Protein AF-A0A8S2TS00-F1 (afdb_monomer)

Mean predicted aligned error: 7.52 Å

Solvent-accessible surface area (backbone atoms only — not comparable to full-atom values): 4309 Å² total; per-residue (Å²): 134,84,80,76,77,76,81,70,71,74,61,88,80,50,76,60,44,67,67,48,71,44,54,38,87,48,48,76,49,79,56,91,79,26,41,37,42,38,35,11,23,32,69,91,7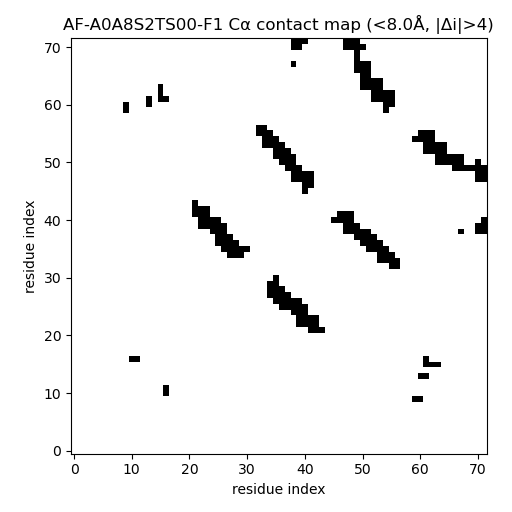5,66,47,62,24,31,50,27,36,35,35,38,66,91,76,61,42,67,41,81,52,79,60,51,99,58,60,70

InterPro domains:
  IPR006652 Kelch repeat type 1 [PF01344] (26-68)
  IPR015915 Kelch-type beta-propeller [SSF117281] (26-72)

Foldseek 3Di:
DDDPPPPPLLQDDAPVSVVCVQFPPWDWDDDDQKIKTAWGAGNVPRHIFQWIWIQHPVVSDIDTDDGHPDGD

Secondary structure (DSSP, 8-state):
---------S-SS-HHHHHHTTEES-EEEEETTEEEEE--EETTT--B---EEEEETTTTEEEE-PPPSS--

Sequence (72 aa):
MAHQEERVCPMLLSATFYFMRDLVDYRAISFQNSIYIMGGRYASTGRLSCGVFKYDAEVDFWRTCDSMKAPR

Radius of gyration: 13.8 Å; Cα contacts (8 Å, |Δi|>4): 122; chains: 1; bounding box: 29×38×36 Å

Structure (mmCIF, N/CA/C/O backbone):
data_AF-A0A8S2TS00-F1
#
_entry.id   AF-A0A8S2TS00-F1
#
loop_
_atom_site.group_PDB
_atom_site.id
_atom_site.type_symbol
_atom_site.label_atom_id
_atom_site.label_alt_id
_atom_site.label_comp_id
_atom_site.label_asym_id
_atom_site.label_entity_id
_atom_site.label_seq_id
_atom_site.pdbx_PDB_ins_code
_atom_site.Cartn_x
_atom_site.Cartn_y
_atom_site.Cartn_z
_atom_site.occupancy
_atom_site.B_iso_or_equiv
_atom_site.auth_seq_id
_atom_site.auth_comp_id
_atom_site.auth_asym_id
_atom_site.auth_atom_id
_atom_site.pdbx_PDB_model_num
ATOM 1 N N . MET A 1 1 ? -6.675 28.932 25.203 1.00 38.81 1 MET A N 1
ATOM 2 C CA . MET A 1 1 ? -5.787 27.787 25.496 1.00 38.81 1 MET A CA 1
ATOM 3 C C . MET A 1 1 ? -5.895 26.846 24.306 1.00 38.81 1 MET A C 1
ATOM 5 O O . MET A 1 1 ? -6.826 26.057 24.248 1.00 38.81 1 MET A O 1
ATOM 9 N N . ALA A 1 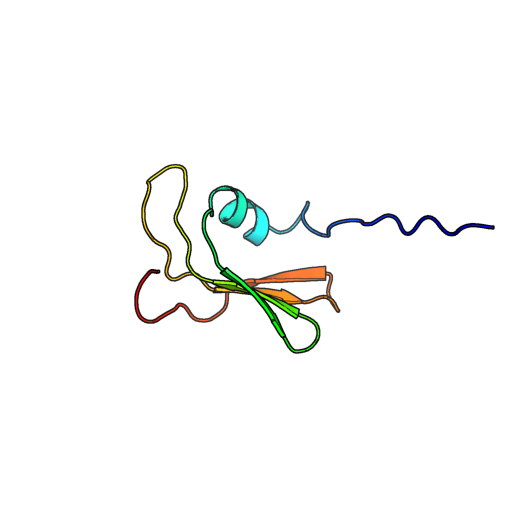2 ? -5.076 27.063 23.275 1.00 38.16 2 ALA A N 1
ATOM 10 C CA . ALA A 1 2 ? -5.134 26.281 22.044 1.00 38.16 2 ALA A CA 1
ATOM 11 C C . ALA A 1 2 ? -4.438 24.939 22.295 1.00 38.16 2 ALA 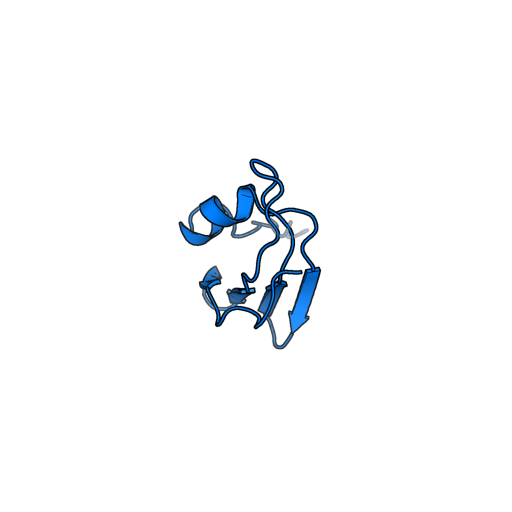A C 1
ATOM 13 O O . ALA A 1 2 ? -3.228 24.905 22.502 1.00 38.16 2 ALA A O 1
ATOM 14 N N . HIS A 1 3 ? -5.211 23.854 22.332 1.00 43.03 3 HIS A N 1
ATOM 15 C CA . HIS A 1 3 ? -4.661 22.509 22.253 1.00 43.03 3 HIS A CA 1
ATOM 16 C C . HIS A 1 3 ? -4.110 22.337 20.840 1.00 43.03 3 HIS A C 1
ATOM 18 O O . HIS A 1 3 ? -4.859 22.183 19.878 1.00 43.03 3 HIS A O 1
ATOM 24 N N . GLN A 1 4 ? -2.793 22.450 20.713 1.00 39.81 4 GLN A N 1
ATOM 25 C CA . GLN A 1 4 ? -2.083 22.026 19.524 1.00 39.81 4 GLN A CA 1
ATOM 26 C C . GLN A 1 4 ? -2.188 20.499 19.494 1.00 39.81 4 GLN A C 1
ATOM 28 O O . GLN A 1 4 ? -1.457 19.820 20.210 1.00 39.81 4 GLN A O 1
ATOM 33 N N . GLU A 1 5 ? -3.159 19.971 18.745 1.00 43.41 5 GLU A N 1
ATOM 34 C CA . GLU A 1 5 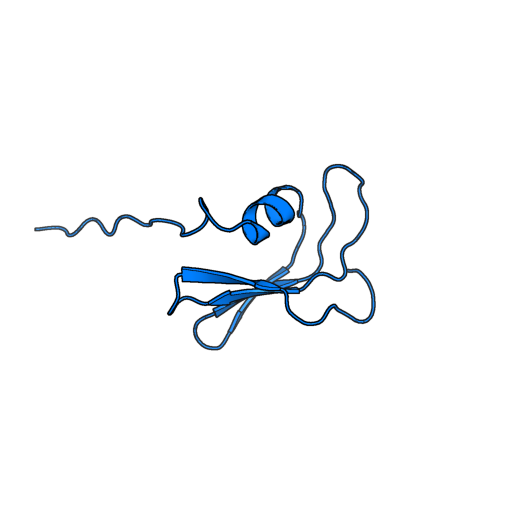? -3.191 18.553 18.389 1.00 43.41 5 GLU A CA 1
ATOM 35 C C . GLU A 1 5 ? -1.889 18.252 17.658 1.00 43.41 5 GLU A C 1
ATOM 37 O O . GLU A 1 5 ? -1.674 18.636 16.503 1.00 43.41 5 GLU A O 1
ATOM 42 N N . GLU A 1 6 ? -0.982 17.614 18.380 1.00 43.09 6 GLU A N 1
ATOM 43 C CA . GLU A 1 6 ? 0.191 16.990 17.820 1.00 43.09 6 GLU A CA 1
ATOM 44 C C . GLU A 1 6 ? -0.336 15.964 16.813 1.00 43.09 6 GLU A C 1
ATOM 46 O O . GLU A 1 6 ? -0.865 14.917 17.182 1.00 43.09 6 GLU A O 1
ATOM 51 N N . ARG A 1 7 ? -0.293 16.302 15.517 1.00 41.06 7 ARG A N 1
ATOM 52 C CA . ARG A 1 7 ? -0.574 15.356 14.435 1.00 41.06 7 ARG A CA 1
ATOM 53 C C . ARG A 1 7 ? 0.569 14.350 14.414 1.00 41.06 7 ARG A C 1
ATOM 55 O O . ARG A 1 7 ? 1.438 14.402 13.545 1.00 41.06 7 ARG A O 1
ATOM 62 N N . VAL A 1 8 ? 0.604 13.470 15.406 1.00 48.50 8 VAL A N 1
ATOM 63 C CA . VAL A 1 8 ? 1.454 12.292 15.406 1.00 48.50 8 VAL A CA 1
ATOM 64 C C . VAL A 1 8 ? 0.884 11.417 14.304 1.00 48.50 8 VAL A C 1
ATOM 66 O O . VAL A 1 8 ? -0.048 10.652 14.511 1.00 48.50 8 VAL A O 1
ATOM 69 N N . CYS A 1 9 ? 1.382 11.604 13.080 1.00 50.94 9 CYS A N 1
ATOM 70 C CA . CYS A 1 9 ? 1.197 10.627 12.024 1.00 50.94 9 CYS A CA 1
ATOM 71 C C . CYS A 1 9 ? 1.734 9.306 12.597 1.00 50.94 9 CYS A C 1
ATOM 73 O O . CYS A 1 9 ? 2.931 9.244 12.889 1.00 50.94 9 CYS A O 1
ATOM 75 N N . PRO A 1 10 ? 0.907 8.272 12.776 1.00 52.34 10 PRO A N 1
ATOM 76 C CA . PRO A 1 10 ? 1.220 7.108 13.617 1.00 52.34 10 PRO A CA 1
ATOM 77 C C . PRO A 1 10 ? 2.178 6.098 12.975 1.00 52.34 10 P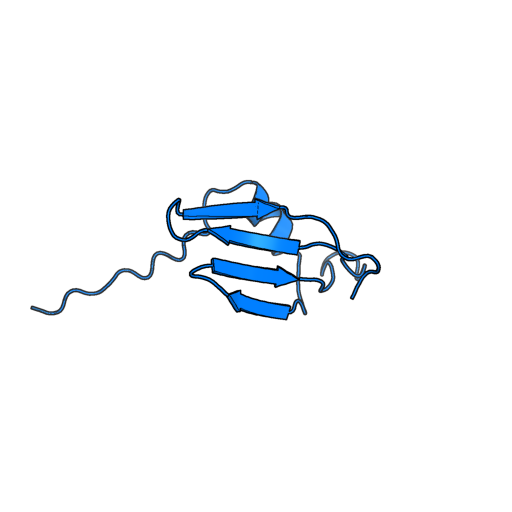RO A C 1
ATOM 79 O O . PRO A 1 10 ? 2.095 4.880 13.088 1.00 52.34 10 PRO A O 1
ATOM 82 N N . MET A 1 11 ? 3.119 6.623 12.207 1.00 52.88 11 MET A N 1
ATOM 83 C CA . MET A 1 11 ? 3.799 5.905 11.149 1.00 52.88 11 MET A CA 1
ATOM 84 C C . MET A 1 11 ? 5.174 5.383 11.563 1.00 52.88 11 MET A C 1
ATOM 86 O O . MET A 1 11 ? 5.819 4.716 10.771 1.00 52.88 11 MET A O 1
ATOM 90 N N . LEU A 1 12 ? 5.681 5.652 12.767 1.00 51.25 12 LEU A N 1
ATOM 91 C CA . LEU A 1 12 ? 7.120 5.469 13.009 1.00 51.25 12 LEU A CA 1
ATOM 92 C C . LEU A 1 12 ? 7.564 4.077 13.490 1.00 51.25 12 LEU A C 1
ATOM 94 O O . LEU A 1 12 ? 8.758 3.792 13.403 1.00 51.25 12 LEU A O 1
ATOM 98 N N . LEU A 1 13 ? 6.664 3.184 13.928 1.00 54.47 13 LEU A N 1
ATOM 99 C CA . LEU A 1 13 ? 7.080 1.946 14.620 1.00 54.47 13 LEU A CA 1
ATOM 100 C C . LEU A 1 13 ? 6.525 0.618 14.067 1.00 54.47 13 LEU A C 1
ATOM 102 O O . LEU A 1 13 ? 6.948 -0.441 14.526 1.00 54.47 13 LEU A O 1
ATOM 106 N N . SER A 1 14 ? 5.641 0.616 13.063 1.00 60.16 14 SER A N 1
ATOM 107 C CA . SER A 1 14 ? 5.129 -0.642 12.487 1.00 60.16 14 SER A CA 1
ATOM 108 C C . SER A 1 14 ? 6.086 -1.221 11.433 1.00 60.16 14 SER A C 1
ATOM 110 O O . SER A 1 14 ? 6.478 -0.528 10.495 1.00 60.16 14 SER A O 1
ATOM 112 N N . ALA A 1 15 ? 6.426 -2.514 11.523 1.00 61.69 15 ALA A N 1
ATOM 113 C CA . ALA A 1 15 ? 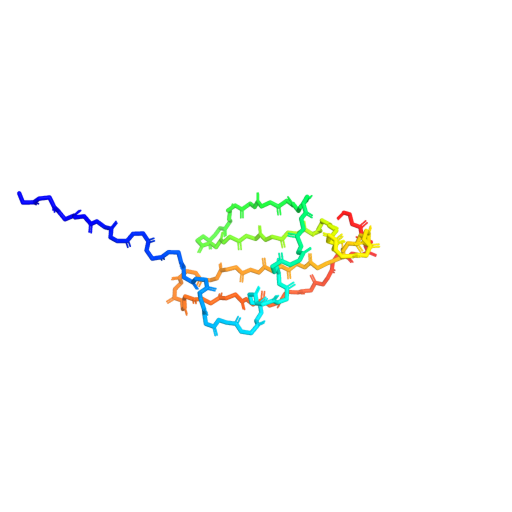7.197 -3.226 10.492 1.00 61.69 15 ALA A CA 1
ATOM 114 C C . ALA A 1 15 ? 6.536 -3.144 9.100 1.00 61.69 15 ALA A C 1
ATOM 116 O O . ALA A 1 15 ? 7.224 -3.022 8.086 1.00 61.69 15 ALA A O 1
ATOM 117 N N . THR A 1 16 ? 5.200 -3.113 9.056 1.00 62.12 16 THR A N 1
ATOM 118 C CA . THR A 1 16 ? 4.412 -2.919 7.832 1.00 62.12 16 THR A CA 1
ATOM 119 C C . THR A 1 16 ? 4.681 -1.550 7.198 1.00 62.12 16 THR A C 1
ATOM 121 O O . THR A 1 16 ? 4.687 -1.422 5.976 1.00 62.12 16 THR A O 1
ATOM 124 N N . PHE A 1 17 ? 4.972 -0.523 8.004 1.00 67.62 17 PHE A N 1
ATOM 125 C CA . PHE A 1 17 ? 5.291 0.810 7.496 1.00 67.62 17 PHE A CA 1
ATOM 126 C C . PHE A 1 17 ? 6.630 0.859 6.757 1.00 67.62 17 PHE A C 1
ATOM 128 O O . PHE A 1 17 ? 6.727 1.498 5.712 1.00 67.62 17 PHE A O 1
ATOM 135 N N . TYR A 1 18 ? 7.656 0.157 7.249 1.00 68.44 18 TYR A N 1
ATOM 136 C CA . TYR A 1 18 ? 8.959 0.113 6.576 1.00 68.44 18 TYR A CA 1
ATOM 137 C C . TYR A 1 18 ? 8.851 -0.432 5.15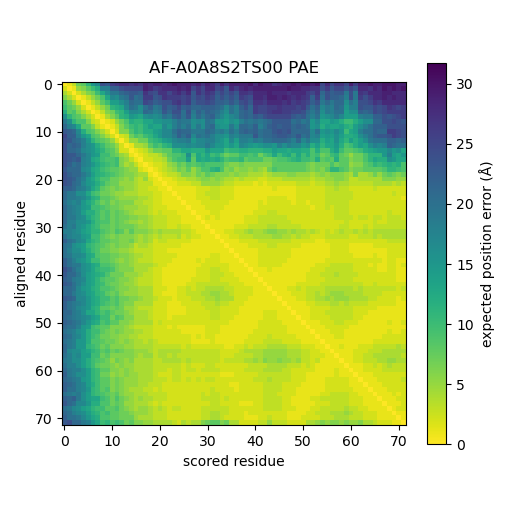2 1.00 68.44 18 TYR A C 1
ATOM 139 O O . TYR A 1 18 ? 9.491 0.103 4.249 1.00 68.4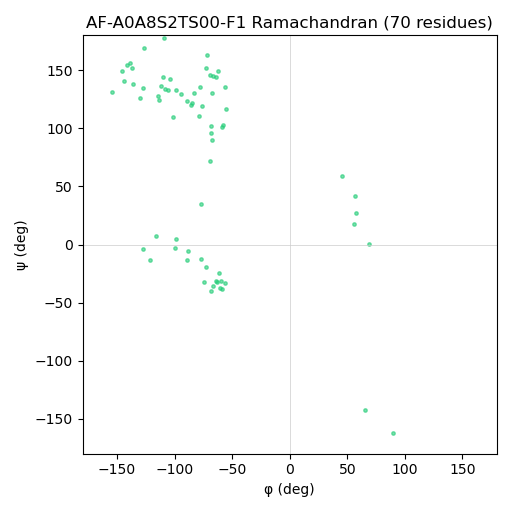4 18 TYR A O 1
ATOM 147 N N . PHE A 1 19 ? 7.993 -1.431 4.941 1.00 69.00 19 PHE A N 1
ATOM 148 C CA . PHE A 1 19 ? 7.727 -1.983 3.616 1.00 69.00 19 PHE A CA 1
ATOM 149 C C . PHE A 1 19 ? 7.016 -0.988 2.688 1.00 69.00 19 PHE A C 1
ATOM 151 O O . PHE A 1 19 ? 7.306 -0.930 1.496 1.00 69.00 19 PHE A O 1
ATOM 158 N N . MET A 1 20 ? 6.115 -0.168 3.231 1.00 79.88 20 MET A N 1
ATOM 159 C CA . MET A 1 20 ? 5.379 0.830 2.451 1.00 79.88 20 MET A CA 1
ATOM 160 C C . MET A 1 20 ? 6.198 2.079 2.103 1.00 79.88 20 MET A C 1
ATOM 162 O O . MET A 1 20 ? 5.768 2.839 1.243 1.00 79.88 20 MET A O 1
ATOM 166 N N . ARG A 1 21 ? 7.375 2.307 2.707 1.00 85.69 21 ARG A N 1
ATOM 167 C CA . ARG A 1 21 ? 8.210 3.487 2.387 1.00 85.69 21 ARG A CA 1
ATOM 168 C C . ARG A 1 21 ? 8.645 3.546 0.927 1.00 85.69 21 ARG A C 1
ATOM 170 O O . ARG A 1 21 ? 8.831 4.636 0.400 1.00 85.69 21 ARG A O 1
ATOM 177 N N . ASP A 1 22 ? 8.829 2.388 0.304 1.00 91.50 22 ASP A N 1
ATOM 178 C CA . ASP A 1 22 ? 9.219 2.293 -1.102 1.00 91.50 22 ASP A CA 1
ATOM 179 C C . ASP A 1 22 ? 8.005 2.285 -2.048 1.00 91.50 22 ASP A C 1
ATOM 181 O O . ASP A 1 22 ? 8.169 2.303 -3.263 1.00 91.50 22 ASP A O 1
ATOM 185 N N . LEU A 1 23 ? 6.776 2.256 -1.521 1.00 93.50 23 LEU A N 1
ATOM 186 C CA . LEU A 1 23 ? 5.560 2.225 -2.327 1.00 93.50 23 LEU A CA 1
ATOM 187 C C . LEU A 1 23 ? 5.147 3.650 -2.718 1.00 93.50 23 LEU A C 1
ATOM 189 O O . LEU A 1 23 ? 4.859 4.486 -1.864 1.00 93.50 23 LEU A O 1
ATOM 193 N N . VAL A 1 24 ? 5.080 3.919 -4.020 1.00 94.81 24 VAL A N 1
ATOM 194 C CA . VAL A 1 24 ? 4.678 5.210 -4.604 1.00 94.81 24 VAL A CA 1
ATOM 195 C C . VAL A 1 24 ? 3.544 5.023 -5.608 1.00 94.81 24 VAL A C 1
ATOM 197 O O . VAL A 1 24 ? 3.215 3.897 -5.974 1.00 94.81 24 VAL A O 1
ATOM 200 N N . ASP A 1 25 ? 2.934 6.124 -6.054 1.00 96.62 25 ASP A N 1
ATOM 201 C CA . ASP A 1 25 ? 1.845 6.145 -7.049 1.00 96.62 25 ASP A CA 1
ATOM 202 C C . ASP A 1 25 ? 0.618 5.284 -6.675 1.00 96.62 25 ASP A C 1
ATOM 204 O O . ASP A 1 25 ? -0.219 4.956 -7.516 1.00 96.62 25 ASP A O 1
ATOM 208 N N . TYR A 1 26 ? 0.491 4.929 -5.396 1.00 95.88 26 TYR A N 1
ATOM 209 C CA . TYR A 1 26 ? -0.633 4.171 -4.866 1.00 95.88 26 TYR A CA 1
ATOM 210 C C . TYR A 1 26 ? -1.912 5.013 -4.811 1.00 95.88 26 TYR A C 1
ATOM 212 O O . TYR A 1 26 ? -1.897 6.249 -4.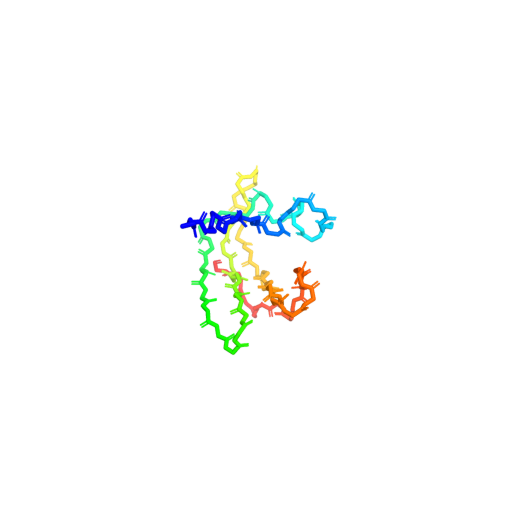827 1.00 95.88 26 TYR A O 1
ATOM 220 N N . ARG A 1 27 ? -3.056 4.338 -4.681 1.00 97.00 27 ARG A N 1
ATOM 221 C CA . ARG A 1 27 ? -4.326 4.992 -4.346 1.00 97.00 27 ARG A CA 1
ATOM 222 C C . ARG A 1 27 ? -4.563 4.941 -2.846 1.00 97.00 27 ARG A C 1
ATOM 224 O O . ARG A 1 27 ? -4.503 3.867 -2.256 1.00 97.00 27 ARG A O 1
ATOM 231 N N . ALA A 1 28 ? -4.869 6.097 -2.262 1.00 95.38 28 ALA A N 1
ATOM 232 C CA . ALA A 1 28 ? -5.302 6.224 -0.878 1.00 95.38 28 ALA A CA 1
ATOM 233 C C . ALA A 1 28 ? -6.793 6.570 -0.817 1.00 95.38 28 ALA A C 1
ATOM 235 O O . ALA A 1 28 ? -7.245 7.462 -1.538 1.00 95.38 28 ALA A O 1
ATOM 236 N N . ILE A 1 29 ? -7.546 5.885 0.042 1.00 96.31 29 ILE A N 1
ATOM 237 C CA . ILE A 1 29 ? -8.956 6.192 0.319 1.00 96.31 29 ILE A CA 1
ATOM 238 C C . ILE A 1 29 ? -9.235 6.110 1.819 1.00 96.31 29 ILE A C 1
ATOM 240 O O . ILE A 1 29 ? -8.601 5.329 2.527 1.00 96.31 29 ILE A O 1
ATOM 244 N N . SER A 1 30 ? -10.213 6.873 2.301 1.00 95.31 30 SER A N 1
ATOM 245 C CA . SER A 1 30 ? -10.786 6.692 3.634 1.00 95.31 30 SER A CA 1
ATOM 246 C C . SER A 1 30 ? -12.089 5.897 3.541 1.00 95.31 30 SER A C 1
ATOM 248 O O . SER A 1 30 ? -12.940 6.164 2.692 1.00 95.31 30 SER A O 1
ATOM 250 N N . PHE A 1 31 ? -12.249 4.894 4.402 1.00 93.81 31 PHE A N 1
ATOM 251 C CA . PHE A 1 31 ? -13.457 4.072 4.467 1.00 93.81 31 PHE A CA 1
ATOM 252 C C . PHE A 1 31 ? -13.619 3.482 5.869 1.00 93.81 31 PHE A C 1
ATOM 254 O O . PHE A 1 31 ? -12.664 2.926 6.403 1.00 93.81 31 PHE A O 1
ATOM 261 N N . GLN A 1 32 ? -14.815 3.603 6.459 1.00 92.19 32 GLN A N 1
ATOM 262 C CA . GLN A 1 32 ? -15.164 3.037 7.776 1.00 92.19 32 GLN A CA 1
ATOM 263 C C . GLN A 1 32 ? -14.093 3.273 8.863 1.00 92.19 32 GLN A C 1
ATOM 265 O O . GLN A 1 32 ? -13.540 2.332 9.421 1.00 92.19 32 GLN A O 1
ATOM 270 N N . ASN A 1 33 ? -13.780 4.543 9.146 1.00 89.00 33 ASN A N 1
ATOM 271 C CA . ASN A 1 33 ? -12.787 4.946 10.157 1.00 89.00 33 ASN A CA 1
ATOM 272 C C . ASN A 1 33 ? -11.372 4.370 9.933 1.00 89.00 33 ASN A C 1
ATOM 274 O O . ASN A 1 33 ? -10.611 4.134 10.866 1.00 89.00 33 ASN A O 1
ATOM 278 N N . SER A 1 34 ? -11.023 4.082 8.683 1.00 92.38 34 SER A N 1
ATOM 279 C CA . SER A 1 34 ? -9.732 3.514 8.301 1.00 92.38 34 SER A CA 1
ATOM 280 C C . SER A 1 34 ? -9.213 4.172 7.029 1.00 92.38 34 SER A C 1
ATOM 282 O O . SER A 1 34 ? -9.993 4.688 6.223 1.00 92.38 34 SER A O 1
ATOM 284 N N . ILE A 1 35 ? -7.896 4.138 6.835 1.00 94.44 35 ILE A N 1
ATOM 285 C CA . ILE A 1 35 ? -7.257 4.552 5.578 1.00 94.44 35 ILE A CA 1
ATOM 286 C C . ILE A 1 35 ? -6.800 3.294 4.855 1.00 94.44 35 ILE A C 1
ATOM 288 O O . ILE A 1 35 ? -6.177 2.430 5.459 1.00 94.44 35 ILE A O 1
ATOM 292 N N . TYR A 1 36 ? -7.082 3.194 3.563 1.00 93.94 36 TYR A N 1
ATOM 293 C CA . TYR A 1 36 ? -6.589 2.114 2.720 1.00 93.94 36 TYR A CA 1
ATOM 294 C C . TYR A 1 36 ? -5.592 2.660 1.713 1.00 93.94 36 TYR A C 1
ATOM 296 O O . TYR A 1 36 ? -5.848 3.687 1.087 1.00 93.94 36 TYR A O 1
ATOM 304 N N . ILE A 1 37 ? -4.493 1.937 1.532 1.00 95.38 37 ILE A N 1
ATOM 305 C CA . ILE A 1 37 ? -3.525 2.127 0.457 1.00 95.38 37 ILE A CA 1
ATOM 306 C C . ILE A 1 37 ? -3.576 0.890 -0.433 1.00 95.38 37 ILE A C 1
ATOM 308 O O . ILE A 1 37 ? -3.486 -0.233 0.061 1.00 95.38 37 ILE A O 1
ATOM 312 N N . MET A 1 38 ? -3.746 1.089 -1.737 1.00 96.50 38 MET A N 1
ATOM 313 C CA . MET A 1 38 ? -3.909 0.010 -2.711 1.00 96.50 38 MET A CA 1
ATOM 314 C C . MET A 1 38 ? -3.073 0.259 -3.961 1.00 96.50 38 MET A C 1
ATOM 316 O O . MET A 1 38 ? -3.067 1.373 -4.496 1.00 96.50 38 MET A O 1
ATOM 320 N N . GLY A 1 39 ? -2.438 -0.804 -4.452 1.00 97.06 39 GLY A N 1
ATOM 321 C CA . GLY A 1 39 ? -1.635 -0.767 -5.671 1.00 97.06 39 GLY A CA 1
ATOM 322 C C . GLY A 1 39 ? -0.394 0.114 -5.532 1.00 97.06 39 GLY A C 1
ATOM 323 O O . GLY A 1 39 ? 0.236 0.152 -4.475 1.00 97.06 39 GLY A O 1
ATOM 324 N N . GLY A 1 40 ? -0.053 0.818 -6.604 1.00 96.94 40 GLY A N 1
ATOM 325 C CA . GLY A 1 40 ? 1.156 1.611 -6.748 1.00 96.94 40 GLY A CA 1
ATOM 326 C C . GLY A 1 40 ? 2.312 0.798 -7.320 1.00 96.94 40 GLY A C 1
ATOM 327 O O . GLY A 1 40 ? 2.151 -0.281 -7.892 1.00 96.94 40 GLY A O 1
ATOM 328 N N . ARG A 1 41 ? 3.522 1.314 -7.147 1.00 97.00 41 ARG A N 1
ATOM 329 C CA . ARG A 1 41 ? 4.755 0.645 -7.561 1.00 97.00 41 ARG A CA 1
ATOM 330 C C . ARG A 1 41 ? 5.862 0.850 -6.548 1.00 97.00 41 ARG A C 1
ATOM 332 O O . ARG A 1 41 ? 5.886 1.854 -5.843 1.00 97.00 41 ARG A O 1
ATOM 339 N N . TYR A 1 42 ? 6.802 -0.080 -6.522 1.00 95.25 42 TYR A N 1
ATOM 340 C CA . TYR A 1 42 ? 8.019 0.054 -5.730 1.00 95.25 42 TYR A CA 1
ATOM 341 C C . TYR A 1 42 ? 8.978 1.012 -6.431 1.00 95.25 42 TYR A C 1
ATOM 343 O O . TYR A 1 42 ? 9.382 0.745 -7.564 1.00 95.25 42 TYR A O 1
ATOM 351 N N . ALA A 1 43 ? 9.340 2.125 -5.797 1.00 95.81 43 ALA A N 1
ATOM 352 C CA . ALA A 1 43 ? 10.216 3.130 -6.390 1.00 95.81 43 ALA A CA 1
ATOM 353 C C . ALA A 1 43 ? 11.595 2.545 -6.732 1.00 95.81 43 ALA A C 1
ATOM 355 O O . ALA A 1 43 ? 12.132 2.846 -7.797 1.00 95.81 43 ALA A O 1
ATOM 356 N N . SER A 1 44 ? 12.115 1.644 -5.893 1.00 95.25 44 SER A N 1
ATOM 357 C CA . SER A 1 44 ? 13.402 0.970 -6.101 1.00 95.25 44 SER A CA 1
ATOM 358 C C . SER A 1 44 ? 13.468 0.068 -7.341 1.00 95.25 44 SER A C 1
ATOM 360 O O . SER A 1 44 ? 14.533 -0.073 -7.939 1.00 95.25 44 SER A O 1
ATOM 362 N N . THR A 1 45 ? 12.353 -0.554 -7.746 1.00 96.00 45 THR A N 1
ATOM 363 C CA . THR A 1 45 ? 12.341 -1.564 -8.828 1.00 96.00 45 THR A CA 1
ATOM 364 C C . THR A 1 45 ? 11.427 -1.224 -10.002 1.00 96.00 45 THR A C 1
ATOM 366 O O . THR A 1 45 ? 11.479 -1.891 -11.032 1.00 96.00 45 THR A O 1
ATOM 369 N N . GLY A 1 46 ? 10.539 -0.243 -9.847 1.00 95.62 46 GLY A N 1
ATOM 370 C CA . GLY A 1 46 ? 9.466 0.065 -10.791 1.00 95.62 46 GLY A CA 1
ATOM 371 C C . GLY A 1 46 ? 8.360 -0.993 -10.874 1.00 95.62 46 GLY A C 1
ATOM 372 O O . GLY A 1 46 ? 7.421 -0.814 -11.648 1.00 95.62 46 GLY A O 1
ATOM 373 N N . ARG A 1 47 ? 8.433 -2.089 -10.102 1.00 96.94 47 ARG A N 1
ATOM 374 C CA . ARG A 1 47 ? 7.433 -3.166 -10.139 1.00 96.94 47 ARG A CA 1
ATOM 375 C C . ARG A 1 47 ? 6.097 -2.676 -9.593 1.00 96.94 47 ARG A C 1
ATOM 377 O O . ARG A 1 47 ? 6.050 -2.125 -8.495 1.00 96.94 47 ARG A O 1
ATOM 384 N N . LEU A 1 48 ? 5.027 -2.925 -10.345 1.00 97.75 48 LEU A N 1
ATOM 385 C CA . LEU A 1 48 ? 3.660 -2.658 -9.904 1.00 97.75 48 LEU A CA 1
ATOM 386 C C . LEU A 1 48 ? 3.283 -3.578 -8.734 1.00 97.75 48 LEU A C 1
ATOM 388 O O . LEU A 1 48 ? 3.687 -4.743 -8.689 1.00 97.75 48 LEU A O 1
ATOM 392 N N . SER A 1 49 ? 2.489 -3.055 -7.808 1.00 96.00 49 SER A N 1
ATOM 393 C CA . SER A 1 49 ? 2.071 -3.740 -6.592 1.00 96.00 49 SER A CA 1
ATOM 394 C C . SER A 1 49 ? 0.626 -4.219 -6.697 1.00 96.00 49 SER A C 1
ATOM 396 O O . SER A 1 49 ? -0.247 -3.550 -7.247 1.00 96.00 49 SER A O 1
ATOM 398 N N . CYS A 1 50 ? 0.353 -5.394 -6.141 1.00 97.19 50 CYS A N 1
ATOM 399 C CA . CYS A 1 50 ? -0.999 -5.869 -5.840 1.00 97.19 50 CYS A CA 1
ATOM 400 C C . CYS A 1 50 ? -1.369 -5.659 -4.361 1.00 97.19 50 CYS A C 1
ATOM 402 O O . CYS A 1 50 ? -2.437 -6.093 -3.930 1.00 97.19 50 CYS A O 1
ATOM 404 N N . GLY A 1 51 ? -0.495 -5.011 -3.585 1.00 95.31 51 GLY A N 1
ATOM 405 C CA . GLY A 1 51 ? -0.651 -4.837 -2.148 1.00 95.31 51 GLY A CA 1
ATOM 406 C C . GLY A 1 51 ? -1.863 -3.988 -1.776 1.00 95.31 51 GLY A C 1
ATOM 407 O O . GLY A 1 51 ? -2.200 -3.015 -2.455 1.00 95.31 51 GLY A O 1
ATOM 408 N N . VAL A 1 52 ? -2.489 -4.369 -0.665 1.00 95.88 52 VAL A N 1
ATOM 409 C CA . VAL A 1 52 ? -3.545 -3.613 0.005 1.00 95.88 52 VAL A CA 1
ATOM 410 C C . VAL A 1 52 ? -3.178 -3.516 1.479 1.00 95.88 52 VAL A C 1
ATOM 412 O O . VAL A 1 52 ? -2.927 -4.530 2.132 1.00 95.88 52 VAL A O 1
ATOM 415 N N . PHE A 1 53 ? -3.151 -2.296 2.000 1.00 93.75 53 PHE A N 1
ATOM 416 C CA . PHE A 1 53 ? -2.809 -2.010 3.387 1.00 93.75 53 PHE A CA 1
ATOM 417 C C . PHE A 1 53 ? -3.901 -1.160 4.010 1.00 93.75 53 PHE A C 1
ATOM 419 O O . PHE A 1 53 ? -4.350 -0.184 3.410 1.00 93.75 53 PHE A O 1
ATOM 426 N N . LYS A 1 54 ? -4.314 -1.524 5.220 1.00 93.38 54 LYS A N 1
ATOM 427 C CA . LYS A 1 54 ? -5.321 -0.812 6.003 1.00 93.38 54 LYS A CA 1
ATOM 428 C C . LYS A 1 54 ? -4.662 -0.214 7.235 1.00 93.38 54 LYS A C 1
ATOM 430 O O . LYS A 1 54 ? -4.088 -0.945 8.037 1.00 93.38 54 LYS A O 1
ATOM 435 N N . TYR A 1 55 ? -4.803 1.085 7.415 1.00 91.12 55 TYR A N 1
ATOM 436 C CA . TYR A 1 55 ? -4.575 1.756 8.679 1.00 91.12 55 TYR A CA 1
ATOM 437 C C . TYR A 1 55 ? -5.838 1.680 9.528 1.00 91.12 55 TYR A C 1
ATOM 439 O O . TYR A 1 55 ? -6.902 2.139 9.103 1.00 91.12 55 TYR A O 1
ATOM 447 N N . ASP A 1 56 ? -5.707 1.095 10.710 1.00 87.31 56 ASP A N 1
ATOM 448 C CA . ASP A 1 56 ? -6.761 1.005 11.706 1.00 87.31 56 ASP A CA 1
ATOM 449 C C . ASP A 1 56 ? -6.526 2.065 12.788 1.00 87.31 56 ASP A C 1
ATOM 451 O O . ASP A 1 56 ? -5.557 1.977 13.545 1.00 87.31 56 ASP A O 1
ATOM 455 N N . ALA A 1 57 ? -7.388 3.083 12.820 1.00 84.44 57 ALA A N 1
ATOM 456 C CA . ALA A 1 57 ? -7.224 4.238 13.697 1.00 84.44 57 ALA A CA 1
ATOM 457 C C . ALA A 1 57 ? -7.510 3.933 15.175 1.00 84.44 57 ALA A C 1
ATOM 459 O O . ALA A 1 57 ? -7.070 4.689 16.034 1.00 84.44 57 ALA A O 1
ATOM 460 N N . GLU A 1 58 ? -8.226 2.847 15.488 1.00 87.69 58 GLU A N 1
ATOM 461 C CA . GLU A 1 58 ? -8.536 2.482 16.879 1.00 87.69 58 GLU A CA 1
ATOM 462 C C . GLU A 1 58 ? -7.318 1.914 17.609 1.00 87.69 58 GLU A C 1
ATOM 464 O O . GLU A 1 58 ? -7.169 2.086 18.816 1.00 87.69 58 GLU A O 1
ATOM 469 N N . VAL A 1 59 ? -6.449 1.224 16.869 1.00 86.50 59 VAL A N 1
ATOM 470 C CA . VAL A 1 59 ? -5.268 0.535 17.411 1.00 86.50 59 VAL A CA 1
ATOM 471 C C . VAL A 1 59 ? -3.952 1.106 16.895 1.00 86.50 59 VAL A C 1
ATOM 473 O O . VAL A 1 59 ? -2.901 0.521 17.143 1.00 86.50 59 VAL A O 1
ATOM 476 N N . ASP A 1 60 ? -4.014 2.216 16.163 1.00 84.06 60 ASP A N 1
ATOM 477 C CA . ASP A 1 60 ? -2.852 2.950 15.670 1.00 84.06 60 ASP A CA 1
ATOM 478 C C . ASP A 1 60 ? -1.897 2.099 14.813 1.00 84.06 60 ASP A C 1
ATOM 480 O O . ASP A 1 60 ? -0.675 2.123 14.967 1.00 84.06 60 ASP A O 1
ATOM 484 N N . PHE A 1 61 ? -2.451 1.261 13.926 1.00 83.56 61 PHE A N 1
ATOM 485 C CA . PHE A 1 61 ? -1.658 0.213 13.279 1.00 83.56 61 PHE A CA 1
ATOM 486 C C . PHE A 1 61 ? -2.023 -0.062 11.819 1.00 83.56 61 PHE A C 1
ATOM 488 O O . PHE A 1 61 ? -3.190 -0.151 11.440 1.00 83.56 61 PHE A O 1
ATOM 495 N N . TRP A 1 62 ? -0.993 -0.293 10.999 1.00 88.94 62 TRP A N 1
ATOM 496 C CA . TRP A 1 62 ? -1.125 -0.744 9.613 1.00 88.94 62 TRP A CA 1
ATOM 497 C C . TRP A 1 62 ? -1.146 -2.269 9.504 1.00 88.94 62 TRP A C 1
ATOM 499 O O . TRP A 1 62 ? -0.189 -2.947 9.886 1.00 88.94 62 TRP A O 1
ATOM 509 N N . ARG A 1 63 ? -2.203 -2.809 8.900 1.00 89.25 63 ARG A N 1
ATOM 510 C CA . ARG A 1 63 ? -2.387 -4.235 8.613 1.00 89.25 63 ARG A CA 1
ATOM 511 C C . ARG A 1 63 ? -2.298 -4.500 7.113 1.00 89.25 63 ARG A C 1
ATOM 513 O O . ARG A 1 63 ? -2.786 -3.708 6.309 1.00 89.25 63 ARG A O 1
ATOM 520 N N . THR A 1 64 ? -1.726 -5.640 6.746 1.00 92.25 64 THR A N 1
ATOM 521 C CA . THR A 1 64 ? -1.810 -6.171 5.380 1.00 92.25 64 THR A CA 1
ATOM 522 C C . THR A 1 64 ? -3.179 -6.811 5.171 1.00 92.25 64 THR A C 1
ATOM 524 O O . THR A 1 64 ? -3.659 -7.538 6.042 1.00 92.25 64 THR A O 1
ATOM 527 N N . CYS A 1 65 ? -3.804 -6.542 4.030 1.00 93.75 65 CYS A N 1
ATOM 528 C CA . CYS A 1 65 ? -5.064 -7.152 3.612 1.00 93.75 65 CYS A CA 1
ATOM 529 C C . CYS A 1 65 ? -4.841 -8.122 2.443 1.00 93.75 65 CYS A C 1
ATOM 531 O O . CYS A 1 65 ? -3.731 -8.241 1.915 1.00 93.75 65 CYS A O 1
ATOM 533 N N . ASP A 1 66 ? -5.915 -8.781 2.010 1.00 96.69 66 ASP A N 1
ATOM 534 C CA . ASP A 1 66 ? -5.897 -9.589 0.793 1.00 96.69 66 ASP A CA 1
ATOM 535 C C . ASP A 1 66 ? -5.462 -8.752 -0.414 1.00 96.69 66 ASP A C 1
ATOM 537 O O . ASP A 1 66 ? -5.895 -7.614 -0.614 1.00 96.69 66 ASP A O 1
ATOM 541 N N . SER A 1 67 ? -4.581 -9.331 -1.228 1.00 96.25 67 SER A N 1
ATOM 542 C CA . SER A 1 67 ? -4.021 -8.651 -2.394 1.00 96.25 67 SER A CA 1
ATOM 543 C C . SER A 1 67 ? -5.044 -8.511 -3.521 1.00 96.25 67 SER A C 1
ATOM 545 O O . SER A 1 67 ? -5.934 -9.344 -3.708 1.00 96.25 67 SER A O 1
ATOM 547 N N . MET A 1 68 ? -4.876 -7.476 -4.340 1.00 96.94 68 MET A N 1
ATOM 548 C CA . MET A 1 68 ? -5.628 -7.330 -5.582 1.00 96.94 68 MET A CA 1
ATOM 549 C C . MET A 1 68 ? -5.318 -8.482 -6.548 1.00 96.94 68 MET A C 1
ATOM 551 O O . MET A 1 68 ? -4.193 -8.971 -6.617 1.00 96.94 68 MET A O 1
ATOM 555 N N . LYS A 1 69 ? -6.299 -8.858 -7.379 1.00 98.00 69 LYS A N 1
ATOM 556 C CA . LYS A 1 69 ? -6.154 -9.931 -8.386 1.00 98.00 69 LYS A CA 1
ATOM 557 C C . LYS A 1 69 ? -5.072 -9.665 -9.440 1.00 98.00 69 LYS A C 1
ATOM 559 O O . LYS A 1 69 ? -4.585 -10.599 -10.064 1.00 98.00 69 LYS A O 1
ATOM 564 N N . ALA A 1 70 ? -4.751 -8.399 -9.678 1.00 96.69 70 ALA A N 1
ATOM 565 C CA . ALA A 1 70 ? -3.738 -7.959 -10.625 1.00 96.69 70 ALA A CA 1
ATOM 566 C C . ALA A 1 70 ? -3.057 -6.704 -10.068 1.00 96.69 70 ALA A C 1
ATOM 568 O O . ALA A 1 70 ? -3.720 -5.941 -9.356 1.00 96.69 70 ALA A O 1
ATOM 569 N N . PRO A 1 71 ? -1.773 -6.473 -10.376 1.00 97.00 71 PRO A N 1
ATOM 570 C CA . PRO A 1 71 ? -1.079 -5.282 -9.918 1.00 97.00 71 PRO A CA 1
ATOM 571 C C . PRO A 1 71 ? -1.625 -4.032 -10.625 1.00 97.00 71 PRO A C 1
ATOM 573 O O . PRO A 1 71 ? -2.041 -4.106 -11.786 1.00 97.00 71 PRO A O 1
ATOM 576 N N . ARG A 1 72 ? -1.663 -2.897 -9.922 1.00 94.00 72 ARG A N 1
ATOM 577 C CA . ARG A 1 72 ? -2.103 -1.602 -10.469 1.00 94.00 72 ARG A CA 1
ATOM 578 C C . ARG A 1 72 ? -1.257 -0.482 -9.922 1.00 94.00 72 ARG A C 1
ATOM 580 O O . ARG A 1 72 ? -0.959 -0.568 -8.718 1.00 94.00 72 ARG A O 1
#

Nearest PDB structures (foldseek):
  2xn4-assembly2_B  TM=9.282E-01  e=2.475E-03  Homo sapiens
  2woz-assembly1_A-2  TM=9.422E-01  e=2.475E-03  Rattus norvegicus
  4ch9-assembly1_B  TM=9.071E-01  e=2.327E-03  Homo sapiens
  8pjz-assembly1_A  TM=9.088E-01  e=7.467E-03  synthetic construct
  9d1i-assembly1_A  TM=8.283E-01  e=7.467E-03  Homo sapiens

Organism: NCBI:txid392030

pLDDT: mean 82.44, std 19.34, range [38.16, 98.0]

=== Feature glossary ===
A reading guide for the features in this record.

Start from the sequence.

  · Sequence gives the chain of amino acids in standard one-letter code (A=alanine, C=cysteine, …, Y=tyrosine), read N→C. It is the only feature that is directly encoded by the gene; all structural features are derived from the folded form of this sequence.

Fold it, and you get atomic coordinates and the backbone conformation that goes with them.

  · The mmCIF table is the protein's shape written out atom by atom. For each backbone N, Cα, C, and carbonyl O, it records an (x, y, z) coordinate triple in Å plus the residue type, chain letter, and residue number.

  · Backbone dihedral angles. Every residue except chain termini has a φ (preceding-C → N → Cα → C) and a ψ (N → Cα → C → next-N). They are reported in degrees following the IUPAC sign convention. Secondary structure is essentially a statement about which (φ, ψ) basin each residue occupies.

  · DSSP 8-state secondary structure assigns each residue one of H (α-helix), G (3₁₀-helix), I (π-helix), E (extended β-strand), B (isolated β-bridge), T (hydrogen-bonded turn), S (bend), or '-' (coil). The assignment is computed from backbone hydrogen-bond geometry via the Kabsch–Sander algorithm.

  · P-SEA three-state annotation labels each residue as helix, strand, or coil based purely on the geometry of the Cα trace. It serves as a fallback when the full backbone (and thus DSSP) is unavailable.

Summarize the fold with a handful of shape descriptors and a per-residue structural alphabet.

  · Radius of gyration (Rg) is the root-mean-square distance of Cα atoms from their centroid — a single number for overall size and compactness. A globular domain of N residues has Rg ≈ 2.2·N^0.38 Å; an extended or disordered chain has a much larger Rg. The Cα contact count is the number of residue pairs whose Cα atoms are within 8 Å and are more than four positions apart in sequence — a standard proxy for tertiary packing density. The bounding box is the smallest axis-aligned box enclosing all Cα atoms.

  · Foldseek's 3Di representation compresses backbone geometry into a per-residue letter drawn from a learned twenty-state alphabet. It captures the tertiary interaction pattern around each residue — which residues are packed against it in space, regardless of where they are in sequence.

  · Accessible surface area quantifies burial. A residue with SASA near zero is packed into the hydrophobic core; one with SASA >100 Å² sits on the surface. Computed here via the Shrake–Rupley numerical algorithm with a 1.4 Å probe.

Ask how reliable the model is.

  · For AlphaFold models, the B-factor field carries pLDDT — the model's own estimate of local accuracy on a 0–100 scale. Regions with pLDDT<50 should be treated as essentially unmodeled; they often correspond to intrinsically disordered segments.

  · For experimental (PDB) structures, the B-factor (temperature factor) quantifies the positional spread of each atom in the crystal — a combination of thermal vibration and static disorder — in units of Å². High B-factors mark flexible loops or poorly resolved regions; low B-factors mark the rigid, well-ordered core.

  · PAE(i, j) answers: if I align the predicted and true structures on residue i, how far off (in Å) do I expect residue j to be? A block-diagonal PAE matrix with low values on the blocks and high values off-diagonal is the signature of a multi-domain protein with confidently predicted domains but uncertain inter-domain orientation.

Place it in context: what it resembles, what it is annotated as, and how it looks.

  · Structural nearest neighbors (via Foldseek easy-search vs the PDB). Reported per hit: target PDB id, E-value, and alignment TM-score. A TM-score above ~0.5 is the conventional threshold for 'same fold'.

  · Functional annotations link the protein to curated databases. InterPro entries identify conserved domains and families by matching the sequence against member-database signatures (Pfam, PROSITE, CDD, …). Gene Ontology (GO) terms describe molecular function, biological process, and cellular component in a controlled vocabulary. CATH places the structure in a hierarchical fold classification (Class/Architecture/Topology/Homologous-superfamily). The organism is the source species.

  · Plot images: a contact map (which residues are close in 3D, as an N×N binary image), a Ramachandran scatter (backbone torsion angles, revealing secondary-structure composition at a glance), and — for AlphaFold structures — a PAE heatmap (pairwise prediction confidence).

  · Structure images are PyMOL renders from six orthogonal camera directions. Cartoon representation draws helices as coils and strands as arrows; sticks shows the backbone as bonds; surface shows the solvent-excluded envelope. Rainbow coloring maps sequence position to hue (blue→red, N→C); chain coloring assigns a distinct color per polypeptide.